Protein AF-A0AAC9XK68-F1 (afdb_monomer_lite)

Foldseek 3Di:
DPPVVVVVVVVVVVVVPPDPPPPPPPDQDAPVLLLVCQCPADFPQWHRDPQWIARCDDPPGAIWGWDGALSSQWTWTHRVPQKIKIWGDDPNKIKIKIFHPLVVVLLVVLCVQLDSVCSNQLVVQCLVDPDNLQRDLCSNNPPGPGDPVSSVVNVVSSPVSHPDPGMDHMDMRHHDPVPD

pLDDT: mean 84.33, std 16.13, range [43.81, 98.19]

Organism: NCBI:txid1287055

Sequence (180 aa):
MKFNKYISIIFILLTIFSCRKTELTITEPGPDFFLGKMQNGNWPGVTVNGNKLTISSGDNKGEYTFEEPILGIGGVYNDGNGGYLVTVPAGDSLGTVSMDKDAKEAVNEIINIVGSENALGAMNGIIQSKDPNNIDVDAVVGNSNVTEEERKRIEDILSGLNGGSHFGNPEVIKPDSSKS

Secondary structure (DSSP, 8-state):
--SHHHHHHHHHHHHHSS---------PPPHHHHHHHHHH---TTEEEETTEEEE-SSTT-EEEEEEEEETTTEEEEE-SSS-EEEEEEETTEEEEEEE-HHHHHHHHHHHHHH-TTTHHHHHHHHHT-S-TTS--HHHHHTT----HHHHHHHHHHHHHHTTSTTB---EEE---GGG-

Structure (mmCIF, N/CA/C/O backbone):
data_AF-A0AAC9XK68-F1
#
_entry.id   AF-A0AAC9XK68-F1
#
loop_
_atom_site.group_PDB
_atom_site.id
_atom_site.type_symbol
_atom_site.label_atom_id
_atom_site.label_alt_id
_atom_site.label_comp_id
_atom_site.label_asym_id
_atom_site.label_entity_id
_atom_site.label_seq_id
_atom_site.pdbx_PDB_ins_code
_atom_site.Cartn_x
_atom_site.Cartn_y
_atom_site.Cartn_z
_atom_site.occupancy
_atom_site.B_iso_or_equiv
_atom_site.auth_seq_id
_atom_site.auth_comp_id
_atom_site.auth_asym_id
_atom_site.auth_atom_id
_atom_site.pdbx_PDB_model_num
ATOM 1 N N . MET A 1 1 ? 0.749 -46.718 57.316 1.00 48.69 1 MET A N 1
ATOM 2 C CA . MET A 1 1 ? -0.177 -46.097 56.338 1.00 48.69 1 MET A CA 1
ATOM 3 C C . MET A 1 1 ? 0.063 -44.579 56.207 1.00 48.69 1 MET A C 1
ATOM 5 O O . MET A 1 1 ? -0.853 -43.791 56.386 1.00 48.69 1 MET A O 1
ATOM 9 N N . LYS A 1 2 ? 1.304 -44.139 55.934 1.00 48.44 2 LYS A N 1
ATOM 10 C CA . LYS A 1 2 ? 1.646 -42.703 55.774 1.00 48.44 2 LYS A CA 1
ATOM 11 C C . LYS A 1 2 ? 2.426 -42.384 54.489 1.00 48.44 2 LYS A C 1
ATOM 13 O O . LYS A 1 2 ? 2.566 -41.220 54.159 1.00 48.44 2 LYS A O 1
ATOM 18 N N . PHE A 1 3 ? 2.877 -43.395 53.742 1.00 50.97 3 PHE A N 1
ATOM 19 C CA . PHE A 1 3 ? 3.701 -43.205 52.541 1.00 50.97 3 PHE A CA 1
ATOM 20 C C . PHE A 1 3 ? 2.872 -42.795 51.308 1.00 50.97 3 PHE A C 1
ATOM 22 O O . PHE A 1 3 ? 3.279 -41.937 50.535 1.00 50.97 3 PHE A O 1
ATOM 29 N N . ASN A 1 4 ? 1.638 -43.300 51.194 1.00 52.97 4 ASN A N 1
ATOM 30 C CA . ASN A 1 4 ? 0.760 -43.026 50.047 1.00 52.97 4 ASN A CA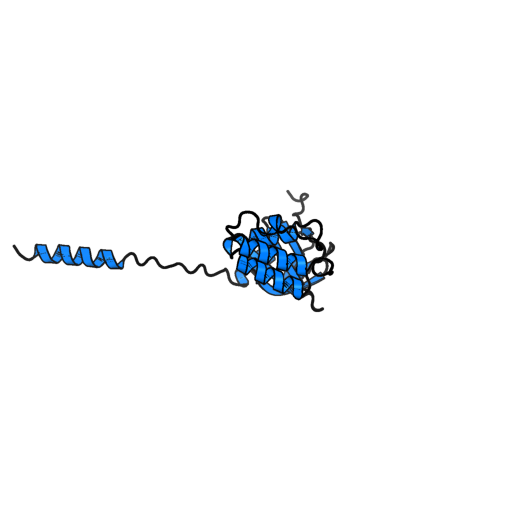 1
ATOM 31 C C . ASN A 1 4 ? 0.185 -41.599 50.031 1.00 52.97 4 ASN A C 1
ATOM 33 O O . ASN A 1 4 ? -0.316 -41.159 49.005 1.00 52.97 4 ASN A O 1
ATOM 37 N N . LYS A 1 5 ? 0.257 -40.863 51.151 1.00 50.91 5 LYS A N 1
ATOM 38 C CA . LYS A 1 5 ? -0.288 -39.499 51.250 1.00 50.91 5 LYS A CA 1
ATOM 39 C C . LYS A 1 5 ? 0.644 -38.442 50.638 1.00 50.91 5 LYS A C 1
ATOM 41 O O . LYS A 1 5 ? 0.168 -37.401 50.205 1.00 50.91 5 LYS A O 1
ATOM 46 N N . TYR A 1 6 ? 1.948 -38.726 50.561 1.00 55.16 6 TYR A N 1
ATOM 47 C CA . TYR A 1 6 ? 2.945 -37.808 49.994 1.00 55.16 6 TYR A CA 1
ATOM 48 C C . TYR A 1 6 ? 3.066 -37.921 48.464 1.00 55.16 6 TYR A C 1
ATOM 50 O O . TYR A 1 6 ? 3.361 -36.928 47.805 1.00 55.16 6 TYR A O 1
ATOM 58 N N . ILE A 1 7 ? 2.763 -39.090 47.885 1.00 56.59 7 ILE A N 1
ATOM 59 C CA . ILE A 1 7 ? 2.825 -39.322 46.429 1.00 56.59 7 ILE A CA 1
ATOM 60 C C . ILE A 1 7 ? 1.737 -38.528 45.686 1.00 56.59 7 ILE A C 1
ATOM 62 O O . ILE A 1 7 ? 2.014 -37.928 44.649 1.00 56.59 7 ILE A O 1
ATOM 66 N N . SER A 1 8 ? 0.522 -38.442 46.238 1.00 53.19 8 SER A N 1
ATOM 67 C CA . SER A 1 8 ? -0.562 -37.663 45.620 1.00 53.19 8 SER A CA 1
ATOM 68 C C . SER A 1 8 ? -0.325 -36.147 45.665 1.00 53.19 8 SER A C 1
ATOM 70 O O . SER A 1 8 ? -0.732 -35.446 44.746 1.00 53.19 8 SER A O 1
ATOM 72 N N . ILE A 1 9 ? 0.371 -35.634 46.689 1.00 55.53 9 ILE A N 1
ATOM 73 C CA . ILE A 1 9 ? 0.693 -34.199 46.808 1.00 55.53 9 ILE A CA 1
ATOM 74 C C . ILE A 1 9 ? 1.748 -33.780 45.770 1.00 55.53 9 ILE A C 1
ATOM 76 O O . ILE A 1 9 ? 1.640 -32.704 45.187 1.00 55.53 9 ILE A O 1
ATOM 80 N N . ILE A 1 10 ? 2.726 -34.646 45.484 1.00 55.47 10 ILE A N 1
ATOM 81 C CA . ILE A 1 10 ? 3.761 -34.401 44.465 1.00 55.47 10 ILE A CA 1
ATOM 82 C C . ILE A 1 10 ? 3.179 -34.362 43.044 1.00 55.47 10 ILE A C 1
ATOM 84 O O . ILE A 1 10 ? 3.553 -33.492 42.259 1.00 55.47 10 ILE A O 1
ATOM 88 N N . PHE A 1 11 ? 2.223 -35.240 42.722 1.00 52.50 11 PHE A N 1
ATOM 89 C CA . PHE A 1 11 ? 1.556 -35.228 41.414 1.00 52.50 11 PHE A CA 1
ATOM 90 C C . PHE A 1 11 ? 0.694 -33.975 41.197 1.00 52.50 11 PHE A C 1
ATOM 92 O O . PHE A 1 11 ? 0.684 -33.425 40.099 1.00 52.50 11 PHE A O 1
ATOM 99 N N . ILE A 1 12 ? 0.029 -33.487 42.249 1.00 54.62 12 ILE A N 1
ATOM 100 C CA . ILE A 1 12 ? -0.794 -32.268 42.196 1.00 54.62 12 ILE A CA 1
ATOM 101 C C . ILE A 1 12 ? 0.069 -31.010 42.010 1.00 54.62 12 ILE A C 1
ATOM 103 O O . ILE A 1 12 ? -0.323 -30.110 41.273 1.00 54.62 12 ILE A O 1
ATOM 107 N N . LEU A 1 13 ? 1.264 -30.946 42.609 1.00 52.47 13 LEU A N 1
ATOM 108 C CA . LEU A 1 13 ? 2.189 -29.816 42.431 1.00 52.47 13 LEU A CA 1
ATOM 109 C C . LEU A 1 13 ? 2.786 -29.739 41.014 1.00 52.47 13 LEU A C 1
ATOM 111 O O . LEU A 1 13 ? 3.004 -28.638 40.509 1.00 52.47 13 LEU A O 1
ATOM 115 N N . LEU A 1 14 ? 3.001 -30.876 40.342 1.00 52.72 14 LEU A N 1
ATOM 116 C CA . LEU A 1 14 ? 3.541 -30.914 38.973 1.00 52.72 14 LEU A CA 1
ATOM 117 C C . LEU A 1 14 ? 2.535 -30.427 37.917 1.00 52.72 14 LEU A C 1
ATOM 119 O O . LEU A 1 14 ? 2.932 -29.802 36.934 1.00 52.72 14 LEU A O 1
ATOM 123 N N . THR A 1 15 ? 1.231 -30.631 38.130 1.00 51.94 15 THR A N 1
ATOM 124 C CA . THR A 1 15 ? 0.192 -30.194 37.179 1.00 51.94 15 THR A CA 1
ATOM 125 C C . THR A 1 15 ? -0.032 -28.679 37.140 1.00 51.94 15 THR A C 1
ATOM 127 O O . THR A 1 15 ? -0.569 -28.175 36.158 1.00 51.94 15 THR A O 1
ATOM 130 N N . ILE A 1 16 ? 0.419 -27.930 38.154 1.00 50.88 16 ILE A N 1
ATOM 131 C CA . ILE A 1 16 ? 0.245 -26.465 38.225 1.00 50.88 16 ILE A CA 1
ATOM 132 C C . ILE A 1 16 ? 1.328 -25.735 37.405 1.00 50.88 16 ILE A C 1
ATOM 134 O O . ILE A 1 16 ? 1.121 -24.611 36.956 1.00 50.88 16 ILE A O 1
ATOM 138 N N . PHE A 1 17 ? 2.472 -26.380 37.140 1.00 50.31 17 PHE A N 1
ATOM 139 C CA . PHE A 1 17 ? 3.565 -25.789 36.354 1.00 50.31 17 PHE A CA 1
ATOM 140 C C . PHE A 1 17 ? 3.473 -26.040 34.842 1.00 50.31 17 PHE A C 1
ATOM 142 O O . PHE A 1 17 ? 4.201 -25.399 34.088 1.00 50.31 17 PHE A O 1
ATOM 149 N N . SER A 1 18 ? 2.580 -26.922 34.378 1.00 46.19 18 SER A N 1
ATOM 150 C CA . SER A 1 18 ? 2.536 -27.330 32.963 1.00 46.19 18 SER A CA 1
ATOM 151 C C . SER A 1 18 ? 1.596 -26.502 32.078 1.00 46.19 18 SER A C 1
ATOM 153 O O . SER A 1 18 ? 1.449 -26.809 30.898 1.00 46.19 18 SER A O 1
ATOM 155 N N . CYS A 1 19 ? 0.962 -25.453 32.603 1.00 49.22 19 CYS A N 1
ATOM 156 C CA . CYS A 1 19 ? 0.138 -24.560 31.790 1.00 49.22 19 CYS A CA 1
ATOM 157 C C . CYS A 1 19 ? 0.467 -23.100 32.090 1.00 49.22 19 CYS A C 1
ATOM 159 O O . CYS A 1 19 ? -0.394 -22.286 32.416 1.00 49.22 19 CYS A O 1
ATOM 161 N N . ARG A 1 20 ? 1.748 -22.743 31.957 1.00 48.00 20 ARG A N 1
ATOM 162 C CA . ARG A 1 20 ? 2.039 -21.378 31.531 1.00 48.00 20 ARG A CA 1
ATOM 163 C C . ARG A 1 20 ? 1.504 -21.296 30.108 1.00 48.00 20 ARG A C 1
ATOM 165 O O . ARG A 1 20 ? 2.090 -21.891 29.210 1.00 48.00 20 ARG A O 1
ATOM 172 N N . LYS A 1 21 ? 0.358 -20.633 29.924 1.00 43.81 21 LYS A N 1
ATOM 173 C CA . LYS A 1 21 ? 0.028 -20.021 28.637 1.00 43.81 21 LYS A CA 1
ATOM 174 C C . LYS A 1 21 ? 1.258 -19.198 28.290 1.00 43.81 21 LYS A C 1
ATOM 176 O O . LYS A 1 21 ? 1.488 -18.153 28.890 1.00 43.81 21 LYS A O 1
ATOM 181 N N . THR A 1 22 ? 2.107 -19.722 27.420 1.00 45.03 22 THR A N 1
ATOM 182 C CA . THR A 1 22 ? 3.027 -18.871 26.694 1.00 45.03 22 THR A CA 1
ATOM 183 C C . THR A 1 22 ? 2.091 -17.943 25.946 1.00 45.03 22 THR A C 1
ATOM 185 O O . THR A 1 22 ? 1.349 -18.392 25.071 1.00 45.03 22 THR A O 1
ATOM 188 N N . GLU A 1 23 ? 2.005 -16.690 26.383 1.00 48.06 23 GLU A N 1
ATOM 189 C CA . GLU A 1 23 ? 1.558 -15.628 25.500 1.00 48.06 23 GLU A CA 1
ATOM 190 C C . GLU A 1 23 ? 2.515 -15.723 24.317 1.00 48.06 23 GLU A C 1
ATOM 192 O O . GLU A 1 23 ? 3.685 -15.360 24.413 1.00 48.06 23 GLU A O 1
ATOM 197 N N . LEU A 1 24 ? 2.070 -16.408 23.262 1.00 47.44 24 LEU A N 1
ATOM 198 C CA . LEU A 1 24 ? 2.748 -16.382 21.985 1.00 47.44 24 LEU A CA 1
ATOM 199 C C . LEU A 1 24 ? 2.643 -14.926 21.570 1.00 47.44 24 LEU A C 1
ATOM 201 O O . LEU A 1 24 ? 1.598 -14.489 21.094 1.00 47.44 24 LEU A O 1
ATOM 205 N N . THR A 1 25 ? 3.696 -14.160 21.834 1.00 49.12 25 THR A N 1
ATOM 206 C CA . THR A 1 25 ? 3.904 -12.897 21.152 1.00 49.12 25 THR A CA 1
ATOM 207 C C . THR A 1 25 ? 3.809 -13.227 19.674 1.00 49.12 25 THR A C 1
ATOM 209 O O . THR A 1 25 ? 4.590 -14.030 19.162 1.00 49.12 25 THR A O 1
ATOM 212 N N . ILE A 1 26 ? 2.789 -12.683 19.012 1.00 52.06 26 ILE A N 1
ATOM 213 C CA . ILE A 1 26 ? 2.686 -12.729 17.560 1.00 52.06 26 ILE A CA 1
ATOM 214 C C . ILE A 1 26 ? 3.881 -11.920 17.069 1.00 52.06 26 ILE A C 1
ATOM 216 O O . ILE A 1 26 ? 3.852 -10.696 17.031 1.00 52.06 26 ILE A O 1
ATOM 220 N N . THR A 1 27 ? 4.991 -12.603 16.813 1.00 56.69 27 THR A N 1
ATOM 221 C CA . THR A 1 27 ? 6.133 -11.999 16.148 1.00 56.69 27 THR A CA 1
ATOM 222 C C . THR A 1 27 ? 5.765 -11.935 14.683 1.00 56.69 27 THR A C 1
ATOM 224 O O . THR A 1 27 ? 5.584 -12.975 14.042 1.00 56.69 27 THR A O 1
ATOM 227 N N . GLU A 1 28 ? 5.600 -10.723 14.175 1.00 63.66 28 GLU A N 1
ATOM 228 C CA . GLU A 1 28 ? 5.376 -10.498 12.756 1.00 63.66 28 GLU A CA 1
ATOM 229 C C . GLU A 1 28 ? 6.498 -11.160 11.946 1.00 63.66 28 GLU A C 1
ATOM 231 O O . GLU A 1 28 ? 7.657 -11.170 12.382 1.00 63.66 28 GLU A O 1
ATOM 236 N N . PRO A 1 29 ? 6.186 -11.759 10.785 1.00 65.88 29 PRO A N 1
ATOM 237 C CA . PRO A 1 29 ? 7.218 -12.326 9.939 1.00 65.88 29 PRO A CA 1
ATOM 238 C C . PRO A 1 29 ? 8.243 -11.250 9.574 1.00 65.88 29 PRO A C 1
ATOM 240 O O . PRO A 1 29 ? 7.877 -10.164 9.126 1.00 65.88 29 PRO A O 1
ATOM 243 N N . GLY A 1 30 ? 9.528 -11.558 9.746 1.00 72.06 30 GLY A N 1
ATOM 244 C CA . GLY A 1 30 ? 10.597 -10.632 9.382 1.00 72.06 30 GLY A CA 1
ATOM 245 C C . GLY A 1 30 ? 10.626 -10.312 7.877 1.00 72.06 30 GLY A C 1
ATOM 246 O O . GLY A 1 30 ? 9.984 -11.009 7.080 1.00 72.06 30 GLY A O 1
ATOM 247 N N . PRO A 1 31 ? 11.418 -9.303 7.462 1.00 80.12 31 PRO A N 1
ATOM 248 C CA . PRO A 1 31 ? 11.537 -8.876 6.065 1.00 80.12 31 PRO A CA 1
ATOM 249 C C . PRO A 1 31 ? 11.783 -10.024 5.077 1.00 80.12 31 PRO A C 1
ATOM 251 O O . PRO A 1 31 ? 11.200 -10.041 3.996 1.00 80.12 31 PRO A O 1
ATOM 254 N N . ASP A 1 32 ? 12.580 -11.021 5.472 1.00 84.06 32 ASP A N 1
ATOM 255 C CA . ASP A 1 32 ? 12.932 -12.176 4.639 1.00 84.06 32 ASP A CA 1
ATOM 256 C C . ASP A 1 32 ? 11.713 -13.000 4.207 1.00 84.06 32 ASP A C 1
ATOM 258 O O . ASP A 1 32 ? 11.665 -13.505 3.086 1.00 84.06 32 ASP A O 1
ATOM 262 N N . PHE A 1 33 ? 10.697 -13.117 5.068 1.00 83.06 33 PHE A N 1
ATOM 263 C CA . PHE A 1 33 ? 9.475 -13.845 4.729 1.00 83.06 33 PHE A CA 1
ATOM 264 C C . PHE A 1 33 ? 8.677 -13.116 3.647 1.00 83.06 33 PHE A C 1
ATOM 266 O O . PHE A 1 33 ? 8.217 -13.735 2.685 1.00 83.06 33 PHE A O 1
ATOM 273 N N . PHE A 1 34 ? 8.531 -11.797 3.784 1.00 87.94 34 PHE A N 1
ATOM 274 C CA . PHE A 1 34 ? 7.837 -10.979 2.796 1.00 87.94 34 PHE A CA 1
ATOM 275 C C . PHE A 1 34 ? 8.607 -10.925 1.469 1.00 87.94 34 PHE A C 1
ATOM 277 O O . PHE A 1 34 ? 8.033 -11.196 0.414 1.00 87.94 34 PHE A O 1
ATOM 284 N N . LEU A 1 35 ? 9.914 -10.660 1.512 1.00 87.69 35 LEU A N 1
ATOM 285 C CA . LEU A 1 35 ? 10.761 -10.647 0.319 1.00 87.69 35 LEU A CA 1
ATOM 286 C C . LEU A 1 35 ? 10.765 -12.007 -0.385 1.00 87.69 35 LEU A C 1
ATOM 288 O O . LEU A 1 35 ? 10.717 -12.055 -1.612 1.00 87.69 35 LEU A O 1
ATOM 292 N N . GLY A 1 36 ? 10.724 -13.106 0.371 1.00 87.31 36 GLY A N 1
ATOM 293 C CA . GLY A 1 36 ? 10.538 -14.447 -0.174 1.00 87.31 36 GLY A CA 1
ATOM 294 C C . GLY A 1 36 ? 9.210 -14.608 -0.920 1.00 87.31 36 GLY A C 1
ATOM 295 O O . GLY A 1 36 ? 9.195 -15.174 -2.012 1.00 87.31 36 GLY A O 1
ATOM 296 N N . LYS A 1 37 ? 8.091 -14.086 -0.398 1.00 86.69 37 LYS A N 1
ATOM 297 C CA . LYS A 1 37 ? 6.811 -14.076 -1.138 1.00 86.69 37 LYS A CA 1
ATOM 298 C C . LYS A 1 37 ? 6.911 -13.267 -2.427 1.00 86.69 37 LYS A C 1
ATOM 300 O O . LYS A 1 37 ? 6.445 -13.729 -3.461 1.00 86.69 37 LYS A O 1
ATOM 305 N N . MET A 1 38 ? 7.538 -12.096 -2.368 1.00 92.50 38 MET A N 1
ATOM 306 C CA . MET A 1 38 ? 7.714 -11.222 -3.528 1.00 92.50 38 MET A CA 1
ATOM 307 C C . MET A 1 38 ? 8.576 -11.874 -4.618 1.00 92.50 38 MET A C 1
ATOM 309 O O . MET A 1 38 ? 8.225 -11.812 -5.789 1.00 92.50 38 MET A O 1
ATOM 313 N N . GLN A 1 39 ? 9.664 -12.553 -4.243 1.00 90.88 39 GLN A N 1
ATOM 314 C CA . GLN A 1 39 ? 10.541 -13.274 -5.177 1.00 90.88 39 GLN A CA 1
ATOM 315 C C . GLN A 1 39 ? 9.880 -14.499 -5.816 1.00 90.88 39 GLN A C 1
ATOM 317 O O . GLN A 1 39 ? 10.197 -14.840 -6.952 1.00 90.88 39 GLN A O 1
ATOM 322 N N . ASN A 1 40 ? 8.976 -15.163 -5.094 1.00 88.62 40 ASN A N 1
ATOM 323 C CA . ASN A 1 40 ? 8.250 -16.330 -5.598 1.00 88.62 40 ASN A CA 1
ATOM 324 C C . ASN A 1 40 ? 6.950 -15.964 -6.335 1.00 88.62 40 ASN A C 1
ATOM 326 O O . ASN A 1 40 ? 6.314 -16.842 -6.919 1.00 88.62 40 ASN A O 1
ATOM 330 N N . GLY A 1 41 ? 6.535 -14.696 -6.295 1.00 86.62 41 GLY A N 1
ATOM 331 C CA . GLY A 1 41 ? 5.359 -14.212 -7.003 1.00 86.62 41 GLY A CA 1
ATOM 332 C C . GLY A 1 41 ? 5.570 -14.205 -8.515 1.00 86.62 41 GLY A C 1
ATOM 333 O O . GLY A 1 41 ? 6.636 -13.849 -9.012 1.00 86.62 41 GLY A O 1
ATOM 334 N N . ASN A 1 42 ? 4.533 -14.587 -9.259 1.00 89.62 42 ASN A N 1
ATOM 335 C CA . ASN A 1 42 ? 4.544 -14.592 -10.720 1.00 89.62 42 ASN A CA 1
ATOM 336 C C . ASN A 1 42 ? 3.538 -13.567 -11.254 1.00 89.62 42 ASN A C 1
ATOM 338 O O . ASN A 1 42 ? 2.451 -13.921 -11.714 1.00 89.62 42 ASN A O 1
ATOM 342 N N . TRP A 1 43 ? 3.905 -12.290 -11.164 1.00 92.56 43 TRP A N 1
ATOM 343 C CA . TRP A 1 43 ? 3.075 -11.183 -11.636 1.00 92.56 43 TRP A CA 1
ATOM 344 C C . TRP A 1 43 ? 3.618 -10.633 -12.959 1.00 92.56 43 TRP A C 1
ATOM 346 O O . TRP A 1 43 ? 4.808 -10.311 -13.046 1.00 92.56 43 TRP A O 1
ATOM 356 N N . PRO A 1 44 ? 2.784 -10.516 -14.008 1.00 92.50 44 PRO A N 1
ATOM 357 C CA . PRO A 1 44 ? 3.214 -10.012 -15.306 1.00 92.50 44 PRO A CA 1
ATOM 358 C C . PRO A 1 44 ? 3.902 -8.653 -15.203 1.00 92.50 44 PRO A C 1
ATOM 360 O O . PRO A 1 44 ? 3.383 -7.717 -14.604 1.00 92.50 44 PRO A O 1
ATOM 363 N N . GLY A 1 45 ? 5.087 -8.556 -15.803 1.00 93.38 45 GLY A N 1
ATOM 364 C CA . GLY A 1 45 ? 5.855 -7.317 -15.838 1.00 93.38 45 GLY A CA 1
ATOM 365 C C . GLY A 1 45 ? 6.516 -6.923 -14.515 1.00 93.38 45 GLY A C 1
ATOM 366 O O . GLY A 1 45 ? 7.115 -5.848 -14.477 1.00 93.38 45 GLY A O 1
ATOM 367 N N . VAL A 1 46 ? 6.462 -7.772 -13.482 1.00 95.56 46 VAL A N 1
ATOM 368 C CA . VAL A 1 46 ? 7.110 -7.559 -12.183 1.00 95.56 46 VAL A CA 1
ATOM 369 C C . VAL A 1 46 ? 8.323 -8.475 -12.046 1.00 95.56 46 VAL A C 1
ATOM 371 O O . VAL A 1 46 ? 8.238 -9.678 -12.274 1.00 95.56 46 VAL A O 1
ATOM 374 N N . THR A 1 47 ? 9.466 -7.913 -11.665 1.00 95.50 47 THR A N 1
ATOM 375 C CA . THR A 1 47 ? 10.681 -8.667 -11.325 1.00 95.50 47 THR A CA 1
ATOM 376 C C . THR A 1 47 ? 11.149 -8.285 -9.933 1.00 95.50 47 THR A C 1
ATOM 378 O O . THR A 1 47 ? 11.238 -7.101 -9.619 1.00 95.50 47 THR A O 1
ATOM 381 N N . VAL A 1 48 ? 11.490 -9.277 -9.111 1.00 94.31 48 VAL A N 1
ATOM 382 C CA . VAL A 1 48 ? 12.050 -9.059 -7.773 1.00 94.31 48 VAL A CA 1
ATOM 383 C C . VAL A 1 48 ? 13.410 -9.739 -7.684 1.00 94.31 48 VAL A C 1
ATOM 385 O O . VAL A 1 48 ? 13.528 -10.939 -7.921 1.00 94.31 48 VAL A O 1
ATOM 388 N N . ASN A 1 49 ? 14.447 -8.974 -7.343 1.00 93.19 49 ASN A N 1
ATOM 389 C CA . ASN A 1 49 ? 15.809 -9.471 -7.168 1.00 93.19 49 ASN A CA 1
ATOM 390 C C . ASN A 1 49 ? 16.417 -8.895 -5.884 1.00 93.19 49 ASN A C 1
ATOM 392 O O . ASN A 1 49 ? 16.759 -7.713 -5.817 1.00 93.19 49 ASN A O 1
ATOM 396 N N . GLY A 1 50 ? 16.531 -9.728 -4.847 1.00 90.38 50 GLY A N 1
ATOM 397 C CA . GLY A 1 50 ? 16.958 -9.273 -3.526 1.00 90.38 50 GLY A CA 1
ATOM 398 C C . GLY A 1 50 ? 16.002 -8.211 -2.980 1.00 90.38 50 GLY A C 1
ATOM 399 O O . GLY A 1 50 ? 14.815 -8.480 -2.812 1.00 90.38 50 GLY A O 1
ATOM 400 N N . ASN A 1 51 ? 16.528 -7.010 -2.735 1.00 94.06 51 ASN A N 1
ATOM 401 C CA . ASN A 1 51 ? 15.770 -5.843 -2.284 1.00 94.06 51 ASN A CA 1
ATOM 402 C C . ASN A 1 51 ? 15.276 -4.946 -3.434 1.00 94.06 51 ASN A C 1
ATOM 404 O O . ASN A 1 51 ? 14.732 -3.880 -3.167 1.00 94.06 51 ASN A O 1
ATOM 408 N N . LYS A 1 52 ? 15.483 -5.319 -4.700 1.00 96.88 52 LYS A N 1
ATOM 409 C CA . LYS A 1 52 ? 15.035 -4.537 -5.857 1.00 96.88 52 LYS A CA 1
ATOM 410 C C . LYS A 1 52 ? 13.743 -5.104 -6.428 1.00 96.88 52 LYS A C 1
ATOM 412 O O . LYS A 1 52 ? 13.636 -6.310 -6.645 1.00 96.88 52 LYS A O 1
ATOM 417 N N . LEU A 1 53 ? 12.796 -4.215 -6.694 1.00 97.38 53 LEU A N 1
ATOM 418 C CA . LEU A 1 53 ? 11.542 -4.476 -7.388 1.00 97.38 53 LEU A CA 1
ATOM 419 C C . LEU A 1 53 ? 11.535 -3.661 -8.681 1.00 97.38 53 LEU A C 1
ATOM 421 O O . LEU A 1 53 ? 11.782 -2.460 -8.652 1.00 97.38 53 LEU A O 1
ATOM 425 N N . THR A 1 54 ? 11.214 -4.291 -9.802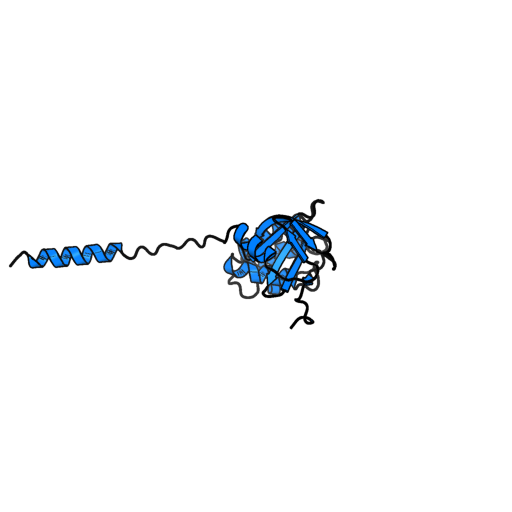 1.00 97.88 54 THR A N 1
ATOM 426 C CA . THR A 1 54 ? 11.050 -3.622 -11.095 1.00 97.88 54 THR A CA 1
ATOM 427 C C . THR A 1 54 ? 9.656 -3.910 -11.629 1.00 97.88 54 THR A C 1
ATOM 429 O O . THR A 1 54 ? 9.292 -5.075 -11.781 1.00 97.88 54 THR A O 1
ATOM 432 N N . ILE A 1 55 ? 8.900 -2.860 -11.945 1.00 97.38 55 ILE A N 1
ATOM 433 C CA . ILE A 1 55 ? 7.599 -2.929 -12.619 1.00 97.38 55 ILE A CA 1
ATOM 434 C C . ILE A 1 55 ? 7.774 -2.323 -14.013 1.00 97.38 55 ILE A C 1
ATOM 436 O O . ILE A 1 55 ? 8.200 -1.180 -14.152 1.00 97.38 55 ILE A O 1
ATOM 440 N N . SER A 1 56 ? 7.488 -3.094 -15.062 1.00 96.44 56 SER A N 1
ATOM 441 C CA . SER A 1 56 ? 7.807 -2.732 -16.457 1.00 96.44 56 SER A CA 1
ATOM 442 C C . SER A 1 56 ? 6.656 -2.079 -17.236 1.00 96.44 56 SER A C 1
ATOM 444 O O . SER A 1 56 ? 6.889 -1.513 -18.309 1.00 96.44 56 SER A O 1
ATOM 446 N N . SER A 1 57 ? 5.439 -2.103 -16.692 1.00 93.31 57 SER A N 1
ATOM 447 C CA . SER A 1 57 ? 4.212 -1.578 -17.307 1.00 93.31 57 SER A CA 1
ATOM 448 C C . SER A 1 57 ? 3.223 -1.085 -16.251 1.00 93.31 57 SER A C 1
ATOM 450 O O . SER A 1 57 ? 3.286 -1.554 -15.122 1.00 93.31 57 SER A O 1
ATOM 452 N N . GLY A 1 58 ? 2.280 -0.227 -16.650 1.00 91.88 58 GLY A N 1
ATOM 453 C CA . GLY A 1 58 ? 1.299 0.386 -15.748 1.00 91.88 58 GLY A CA 1
ATOM 454 C C . GLY A 1 58 ? 1.714 1.783 -15.288 1.00 91.88 58 GLY A C 1
ATOM 455 O O . GLY A 1 58 ? 2.791 2.273 -15.645 1.00 91.88 58 GLY A O 1
ATOM 456 N N . ASP A 1 59 ? 0.842 2.410 -14.513 1.00 91.06 59 ASP A N 1
ATOM 457 C CA . ASP A 1 59 ? 1.023 3.709 -13.872 1.00 91.06 59 ASP A CA 1
ATOM 458 C C . ASP A 1 59 ? 2.136 3.654 -12.819 1.00 91.06 59 ASP A C 1
ATOM 460 O O . ASP A 1 59 ? 2.904 4.605 -12.683 1.00 91.06 59 ASP A O 1
ATOM 464 N N . ASN A 1 60 ? 2.305 2.510 -12.145 1.00 94.62 60 ASN A N 1
ATOM 465 C CA . ASN A 1 60 ? 3.362 2.292 -11.153 1.00 94.62 60 ASN A CA 1
ATOM 466 C C . ASN A 1 60 ? 4.628 1.654 -11.763 1.00 94.62 60 ASN A C 1
ATOM 468 O O . ASN A 1 60 ? 5.350 0.903 -11.105 1.00 94.62 60 ASN A O 1
ATOM 472 N N . LYS A 1 61 ? 4.905 1.922 -13.047 1.00 96.56 61 LYS A N 1
ATOM 473 C CA . LYS A 1 61 ? 6.138 1.489 -13.719 1.00 96.56 61 LYS A CA 1
ATOM 474 C C . LYS A 1 61 ? 7.358 2.177 -13.098 1.00 96.56 61 LYS A C 1
ATOM 476 O O . LYS A 1 61 ? 7.454 3.401 -13.102 1.00 96.56 61 LYS A O 1
ATOM 481 N N . GLY A 1 62 ? 8.359 1.392 -12.708 1.00 97.00 62 GLY A N 1
ATOM 482 C CA . GLY A 1 62 ? 9.592 1.925 -12.137 1.00 97.00 62 GLY A CA 1
ATOM 483 C C . GLY A 1 62 ? 10.519 0.866 -11.556 1.00 97.00 62 GLY A C 1
ATOM 484 O O . GLY A 1 62 ? 10.253 -0.337 -11.620 1.00 97.00 62 GLY A O 1
ATOM 485 N N . GLU A 1 63 ? 11.620 1.341 -10.985 1.00 97.88 63 GLU A N 1
ATOM 486 C CA . GLU A 1 63 ? 12.530 0.550 -10.165 1.00 97.88 63 GLU A CA 1
ATOM 487 C C . GLU A 1 63 ? 12.468 1.059 -8.732 1.00 97.88 63 GLU A C 1
ATOM 489 O O . GLU A 1 63 ? 12.603 2.254 -8.483 1.00 97.88 63 GLU A O 1
ATOM 494 N N . TYR A 1 64 ? 12.294 0.140 -7.793 1.00 98.19 64 TYR A N 1
ATOM 495 C CA . TYR A 1 64 ? 12.080 0.458 -6.396 1.00 98.19 64 TYR A CA 1
ATOM 496 C C . TYR A 1 64 ? 12.996 -0.379 -5.506 1.00 98.19 64 TYR A C 1
ATOM 498 O O . TYR A 1 64 ? 13.368 -1.511 -5.834 1.00 98.19 64 TYR A O 1
ATOM 506 N N . THR A 1 65 ? 13.378 0.179 -4.363 1.00 97.88 65 THR A N 1
ATOM 507 C CA . THR A 1 65 ? 14.250 -0.481 -3.384 1.00 97.88 65 THR A CA 1
ATOM 508 C C . THR A 1 65 ? 13.481 -0.728 -2.107 1.00 97.88 65 THR A C 1
ATOM 510 O O . THR A 1 65 ? 12.971 0.215 -1.521 1.00 97.88 65 THR A O 1
ATOM 513 N N . PHE A 1 66 ? 13.410 -1.979 -1.669 1.00 96.62 66 PHE A N 1
ATOM 514 C CA . PHE A 1 66 ? 12.749 -2.351 -0.430 1.00 96.62 66 PHE A CA 1
ATOM 515 C C . PHE A 1 66 ? 13.319 -1.552 0.740 1.00 96.62 66 PHE A C 1
ATOM 517 O O . PHE A 1 66 ? 14.539 -1.490 0.921 1.00 96.62 66 PHE A O 1
ATOM 524 N N . GLU A 1 67 ? 12.417 -0.961 1.510 1.00 94.75 67 GLU A N 1
ATOM 525 C CA . GLU A 1 67 ? 12.738 -0.123 2.656 1.00 94.75 67 GLU A CA 1
ATOM 526 C C . GLU A 1 67 ? 12.302 -0.808 3.948 1.00 94.75 67 GLU A C 1
ATOM 528 O O . GLU A 1 67 ? 13.127 -1.045 4.829 1.00 94.75 67 GLU A O 1
ATOM 533 N N . GLU A 1 68 ? 11.030 -1.200 4.033 1.00 91.75 68 GLU A N 1
ATOM 534 C CA . GLU A 1 68 ? 10.478 -1.831 5.228 1.00 91.75 68 GLU A CA 1
ATOM 535 C C . GLU A 1 68 ? 9.291 -2.755 4.915 1.00 91.75 68 GLU A C 1
ATOM 537 O O . GLU A 1 68 ? 8.555 -2.533 3.945 1.00 91.75 68 GLU A O 1
ATOM 542 N N . PRO A 1 69 ? 9.094 -3.822 5.711 1.00 91.19 69 PRO A N 1
ATOM 543 C CA . PRO A 1 69 ? 7.913 -4.661 5.594 1.00 91.19 69 PRO A CA 1
ATOM 544 C C . PRO A 1 69 ? 6.703 -3.971 6.232 1.00 91.19 69 PRO A C 1
ATOM 546 O O . PRO A 1 69 ? 6.824 -3.269 7.231 1.00 91.19 69 PRO A O 1
ATOM 549 N N . ILE A 1 70 ? 5.517 -4.272 5.716 1.00 89.62 70 ILE A N 1
ATOM 550 C CA . ILE A 1 70 ? 4.243 -3.949 6.358 1.00 89.62 70 ILE A CA 1
ATOM 551 C C . ILE A 1 70 ? 3.737 -5.243 6.982 1.00 89.62 70 ILE A C 1
ATOM 553 O O . ILE A 1 70 ? 3.150 -6.063 6.280 1.00 89.62 70 ILE A O 1
ATOM 557 N N . LEU A 1 71 ? 4.052 -5.475 8.259 1.00 86.38 71 LEU A N 1
ATOM 558 C CA . LEU A 1 71 ? 3.565 -6.586 9.101 1.00 86.38 71 LEU A CA 1
ATOM 559 C C . LEU A 1 71 ? 3.564 -7.985 8.429 1.00 86.38 71 LEU A C 1
ATOM 561 O O . LEU A 1 71 ? 2.708 -8.830 8.688 1.00 86.38 71 LEU A O 1
ATOM 565 N N . GLY A 1 72 ? 4.482 -8.233 7.486 1.00 84.00 72 GLY A N 1
ATOM 566 C CA . GLY A 1 72 ? 4.541 -9.458 6.672 1.00 84.00 72 GLY A CA 1
ATOM 567 C C . GLY A 1 72 ? 3.424 -9.642 5.621 1.00 84.00 72 GLY A C 1
ATOM 568 O O . GLY A 1 72 ? 3.404 -10.673 4.929 1.00 84.00 72 GLY A O 1
ATOM 569 N N . ILE A 1 73 ? 2.509 -8.677 5.487 1.00 86.38 73 ILE A N 1
ATOM 570 C CA . ILE A 1 73 ? 1.420 -8.645 4.492 1.00 86.38 73 ILE A CA 1
ATOM 571 C C . ILE A 1 73 ? 1.804 -7.888 3.218 1.00 86.38 73 ILE A C 1
ATOM 573 O O . ILE A 1 73 ? 1.235 -8.141 2.161 1.00 86.38 73 ILE A O 1
ATOM 577 N N . GLY A 1 74 ? 2.771 -6.983 3.319 1.00 90.81 74 GLY A N 1
ATOM 578 C CA . GLY A 1 74 ? 3.169 -6.085 2.248 1.00 90.81 74 GLY A CA 1
ATOM 579 C C . GLY A 1 74 ? 4.567 -5.530 2.473 1.00 90.81 74 GLY A C 1
ATOM 580 O O . GLY A 1 74 ? 5.263 -5.907 3.421 1.00 90.81 74 GLY A O 1
ATOM 581 N N . GLY A 1 75 ? 4.966 -4.607 1.610 1.00 93.12 75 GLY A N 1
ATOM 582 C CA . GLY A 1 75 ? 6.242 -3.919 1.731 1.00 93.12 75 GLY A CA 1
ATOM 583 C C . GLY A 1 75 ? 6.210 -2.544 1.104 1.00 93.12 75 GLY A C 1
ATOM 584 O O . GLY A 1 75 ? 5.546 -2.331 0.085 1.00 93.12 75 GLY A O 1
ATOM 585 N N . VAL A 1 76 ? 6.960 -1.643 1.725 1.00 95.56 76 VAL A N 1
ATOM 586 C CA . VAL A 1 76 ? 7.239 -0.301 1.229 1.00 95.56 76 VAL A CA 1
ATOM 587 C C . VAL A 1 76 ? 8.566 -0.327 0.486 1.00 95.56 76 VAL A C 1
ATOM 589 O O . VAL A 1 76 ? 9.571 -0.845 0.983 1.00 95.56 76 VAL A O 1
ATOM 592 N N . TYR A 1 77 ? 8.570 0.250 -0.708 1.00 97.38 77 TYR A N 1
ATOM 593 C CA . TYR A 1 77 ? 9.751 0.388 -1.541 1.00 97.38 77 TYR A CA 1
ATOM 594 C C . TYR A 1 77 ? 9.982 1.858 -1.890 1.00 97.38 77 TYR A C 1
ATOM 596 O O . TYR A 1 77 ? 9.050 2.555 -2.262 1.00 97.38 77 TYR A O 1
ATOM 604 N N . ASN A 1 78 ? 11.223 2.322 -1.813 1.00 97.25 78 ASN A N 1
ATOM 605 C CA . ASN A 1 78 ? 11.642 3.668 -2.190 1.00 97.25 78 ASN A CA 1
ATOM 606 C C . ASN A 1 78 ? 11.854 3.776 -3.709 1.00 97.25 78 ASN A C 1
ATOM 608 O O . ASN A 1 78 ? 12.508 2.901 -4.287 1.00 97.25 78 ASN A O 1
ATOM 612 N N . ASP A 1 79 ? 11.364 4.841 -4.343 1.00 96.44 79 ASP A N 1
ATOM 613 C CA . ASP A 1 79 ? 11.513 5.084 -5.790 1.00 96.44 79 ASP A CA 1
ATOM 614 C C . ASP A 1 79 ? 12.839 5.773 -6.188 1.00 96.44 79 ASP A C 1
ATOM 616 O O . ASP A 1 79 ? 13.121 5.968 -7.370 1.00 96.44 79 ASP A O 1
ATOM 620 N N . GLY A 1 80 ? 13.666 6.149 -5.208 1.00 95.12 80 GLY A N 1
ATOM 621 C CA . GLY A 1 80 ? 14.933 6.862 -5.391 1.00 95.12 80 GLY A CA 1
ATOM 622 C C . GLY A 1 80 ? 14.809 8.383 -5.547 1.00 95.12 80 GLY A C 1
ATOM 623 O O . GLY A 1 80 ? 15.833 9.065 -5.570 1.00 95.12 80 GLY A O 1
ATOM 624 N N . ASN A 1 81 ? 13.590 8.921 -5.609 1.00 93.62 81 ASN A N 1
ATOM 625 C CA . ASN A 1 81 ? 13.271 10.338 -5.815 1.00 93.62 81 ASN A CA 1
ATOM 626 C C . ASN A 1 81 ? 12.494 10.961 -4.640 1.00 93.62 81 ASN A C 1
ATOM 628 O O . ASN A 1 81 ? 12.063 12.110 -4.725 1.00 93.62 81 ASN A O 1
ATOM 632 N N . GLY A 1 82 ? 12.347 10.229 -3.533 1.00 90.25 82 GLY A N 1
ATOM 633 C CA . GLY A 1 82 ? 11.633 10.673 -2.331 1.00 90.25 82 GLY A CA 1
ATOM 634 C C . GLY A 1 82 ? 10.174 10.220 -2.268 1.00 90.25 82 GLY A C 1
ATOM 635 O O . GLY A 1 82 ? 9.507 10.514 -1.275 1.00 90.25 82 GLY A O 1
ATOM 636 N N . GLY A 1 83 ? 9.705 9.500 -3.288 1.00 95.69 83 GLY A N 1
ATOM 637 C CA . GLY A 1 83 ? 8.442 8.782 -3.284 1.00 95.69 83 GLY A CA 1
ATOM 638 C C . GLY A 1 83 ? 8.620 7.321 -2.877 1.00 95.69 83 GLY A C 1
ATOM 639 O O . GLY A 1 83 ? 9.728 6.783 -2.752 1.00 95.69 83 GLY A O 1
ATOM 640 N N . TYR A 1 84 ? 7.490 6.664 -2.675 1.00 97.50 84 TYR A N 1
ATOM 641 C CA . TYR A 1 84 ? 7.426 5.277 -2.257 1.00 97.50 84 TYR A CA 1
ATOM 642 C C . TYR A 1 84 ? 6.382 4.520 -3.068 1.00 97.50 84 TYR A C 1
ATOM 644 O O . TYR A 1 84 ? 5.478 5.091 -3.673 1.00 97.50 84 TYR A O 1
ATOM 652 N N . LEU A 1 85 ? 6.495 3.202 -3.041 1.00 97.44 85 LEU A N 1
ATOM 653 C CA . LEU A 1 85 ? 5.526 2.264 -3.567 1.00 97.44 85 LEU A CA 1
ATOM 654 C C . LEU A 1 85 ? 5.173 1.278 -2.463 1.00 97.44 85 LEU A C 1
ATOM 656 O O . LEU A 1 85 ? 6.052 0.592 -1.935 1.00 97.44 85 LEU A O 1
ATOM 660 N N . VAL A 1 86 ? 3.889 1.170 -2.141 1.00 95.94 86 VAL A N 1
ATOM 661 C CA . VAL A 1 86 ? 3.393 0.049 -1.347 1.00 95.94 86 VAL A CA 1
ATOM 662 C C . VAL A 1 86 ? 3.040 -1.091 -2.275 1.00 95.94 86 VAL A C 1
ATOM 664 O O . VAL A 1 86 ? 2.423 -0.891 -3.320 1.00 95.94 86 VAL A O 1
ATOM 667 N N . THR A 1 87 ? 3.400 -2.298 -1.862 1.00 95.12 87 THR A N 1
ATOM 668 C CA . THR A 1 87 ? 2.995 -3.528 -2.531 1.00 95.12 87 THR A CA 1
ATOM 669 C C . THR A 1 87 ? 2.340 -4.481 -1.543 1.00 95.12 87 THR A C 1
ATOM 671 O O . THR A 1 87 ? 2.825 -4.660 -0.423 1.00 95.12 87 THR A O 1
ATOM 674 N N . VAL A 1 88 ? 1.236 -5.096 -1.959 1.00 94.06 88 VAL A N 1
ATOM 675 C CA . VAL A 1 88 ? 0.485 -6.077 -1.169 1.00 94.06 88 VAL A CA 1
ATOM 676 C C . VAL A 1 88 ? 0.160 -7.282 -2.052 1.00 94.06 88 VAL A C 1
ATOM 678 O O . VAL A 1 88 ? -0.707 -7.199 -2.926 1.00 94.06 88 VAL A O 1
ATOM 681 N N . PRO A 1 89 ? 0.855 -8.414 -1.860 1.00 90.88 89 PRO A N 1
ATOM 682 C CA . PRO A 1 89 ? 0.501 -9.679 -2.490 1.00 90.88 89 PRO A CA 1
ATOM 683 C C . PRO A 1 89 ? -0.871 -10.170 -2.015 1.00 90.88 89 PRO A C 1
ATOM 685 O O . PRO A 1 89 ? -1.086 -10.373 -0.818 1.00 90.88 89 PRO A O 1
ATOM 688 N N . ALA A 1 90 ? -1.783 -10.431 -2.949 1.00 85.94 90 ALA A N 1
ATOM 689 C CA . ALA A 1 90 ? -3.112 -10.969 -2.677 1.00 85.94 90 ALA A CA 1
ATOM 690 C C . ALA A 1 90 ? -3.375 -12.179 -3.588 1.00 85.94 90 ALA A C 1
ATOM 692 O O . ALA A 1 90 ? -3.875 -12.053 -4.710 1.00 85.94 90 ALA A O 1
ATOM 693 N N . GLY A 1 91 ? -2.988 -13.365 -3.109 1.00 83.62 91 GLY A N 1
ATOM 694 C CA . GLY A 1 91 ? -3.003 -14.591 -3.910 1.00 83.62 91 GLY A CA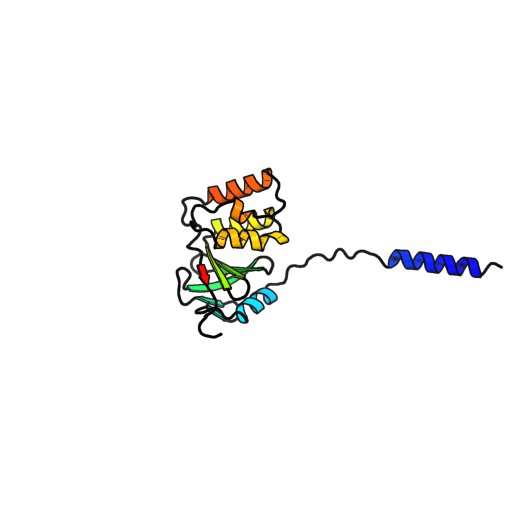 1
ATOM 695 C C . GLY A 1 91 ? -2.108 -14.450 -5.141 1.00 83.62 91 GLY A C 1
ATOM 696 O O . GLY A 1 91 ? -0.935 -14.105 -5.018 1.00 83.62 91 GLY A O 1
ATOM 697 N N . ASP A 1 92 ? -2.686 -14.657 -6.322 1.00 87.12 92 ASP A N 1
ATOM 698 C CA . ASP A 1 92 ? -1.974 -14.557 -7.601 1.00 87.12 92 ASP A CA 1
ATOM 699 C C . ASP A 1 92 ? -1.852 -13.117 -8.122 1.00 87.12 92 ASP A C 1
ATOM 701 O O . ASP A 1 92 ? -1.282 -12.889 -9.186 1.00 87.12 92 ASP A O 1
ATOM 705 N N . SER A 1 93 ? -2.398 -12.135 -7.399 1.00 91.75 93 SER A N 1
ATOM 706 C CA . SER A 1 93 ? -2.357 -10.720 -7.775 1.00 91.75 93 SER A CA 1
ATOM 707 C C . SER A 1 93 ? -1.434 -9.903 -6.875 1.00 91.75 93 SER A C 1
ATOM 709 O O . SER A 1 93 ? -1.178 -10.281 -5.730 1.00 91.75 93 SER A O 1
ATOM 711 N N . LEU A 1 94 ? -0.939 -8.784 -7.397 1.00 94.31 94 LEU A N 1
ATOM 712 C CA . LEU A 1 94 ? -0.147 -7.809 -6.653 1.00 94.31 94 LEU A CA 1
ATOM 713 C C . LEU A 1 94 ? -0.856 -6.461 -6.688 1.00 94.31 94 LEU A C 1
ATOM 715 O O . LEU A 1 94 ? -0.998 -5.865 -7.755 1.00 94.31 94 LEU A O 1
ATOM 719 N N . GLY A 1 95 ? -1.299 -5.997 -5.525 1.00 95.31 95 GLY A N 1
ATOM 720 C CA . GLY A 1 95 ? -1.769 -4.631 -5.351 1.00 95.31 95 GLY A CA 1
ATOM 721 C C . GLY A 1 95 ? -0.586 -3.684 -5.210 1.00 95.31 95 GLY A C 1
ATOM 722 O O . GLY A 1 95 ? 0.345 -3.983 -4.458 1.00 95.31 95 GLY A O 1
ATOM 723 N N . THR A 1 96 ? -0.612 -2.561 -5.916 1.00 95.44 96 THR A N 1
ATOM 724 C CA . THR A 1 96 ? 0.411 -1.521 -5.841 1.00 95.44 96 THR A CA 1
ATOM 725 C C . THR A 1 96 ? -0.229 -0.142 -5.752 1.00 95.44 96 THR A C 1
ATOM 727 O O . THR A 1 96 ? -1.273 0.114 -6.348 1.00 95.44 96 THR A O 1
ATOM 730 N N . VAL A 1 97 ? 0.384 0.749 -4.981 1.00 95.38 97 VAL A N 1
ATOM 731 C CA . VAL A 1 97 ? 0.005 2.165 -4.932 1.00 95.38 97 VAL A CA 1
ATOM 732 C C . VAL A 1 97 ? 1.255 2.985 -4.643 1.00 95.38 97 VAL A C 1
ATOM 734 O O . VAL A 1 97 ? 2.007 2.675 -3.714 1.00 95.38 97 VAL A O 1
ATOM 737 N N . SER A 1 98 ? 1.525 3.986 -5.476 1.00 95.56 98 SER A N 1
ATOM 738 C CA . SER A 1 98 ? 2.588 4.953 -5.209 1.00 95.56 98 SER A CA 1
ATOM 739 C C . SER A 1 98 ? 2.116 5.973 -4.181 1.00 95.56 98 SER A C 1
ATOM 741 O O . SER A 1 98 ? 0.934 6.306 -4.116 1.00 95.56 98 SER A O 1
ATOM 743 N N . MET A 1 99 ? 3.035 6.445 -3.349 1.00 95.50 99 MET A N 1
ATOM 744 C CA . MET A 1 99 ? 2.740 7.387 -2.282 1.00 95.50 99 MET A CA 1
ATOM 745 C C . MET A 1 99 ? 3.905 8.342 -2.054 1.00 95.50 99 MET A C 1
ATOM 747 O O . MET A 1 99 ? 5.067 7.983 -2.260 1.00 95.50 99 MET A O 1
ATOM 751 N N . ASP A 1 100 ? 3.606 9.544 -1.589 1.00 95.56 100 ASP A N 1
ATOM 752 C CA . ASP A 1 100 ? 4.618 10.413 -1.008 1.00 95.56 100 ASP A CA 1
ATOM 753 C C . ASP A 1 100 ? 4.872 10.076 0.471 1.00 95.56 100 ASP A C 1
ATOM 755 O O . ASP A 1 100 ? 4.399 9.073 1.017 1.00 95.56 100 ASP A O 1
ATOM 759 N N . LYS A 1 101 ? 5.692 10.903 1.120 1.00 94.56 101 LYS A N 1
ATOM 760 C CA . LYS A 1 101 ? 6.057 10.713 2.521 1.00 94.56 101 LYS A CA 1
ATOM 761 C C . LYS A 1 101 ? 4.866 10.884 3.472 1.00 94.56 101 LYS A C 1
ATOM 763 O O . LYS A 1 101 ? 4.773 10.125 4.434 1.00 94.56 101 LYS A O 1
ATOM 768 N N . ASP A 1 102 ? 3.979 11.836 3.206 1.00 94.50 102 ASP A N 1
ATOM 769 C CA . ASP A 1 102 ? 2.852 12.137 4.089 1.00 94.50 102 ASP A CA 1
ATOM 770 C C . ASP A 1 102 ? 1.828 10.994 4.032 1.00 94.50 102 ASP A C 1
ATOM 772 O O . ASP A 1 102 ? 1.385 10.494 5.068 1.00 94.50 102 ASP A O 1
ATOM 776 N N . ALA A 1 103 ? 1.545 10.479 2.830 1.00 95.12 103 ALA A N 1
ATOM 777 C CA . ALA A 1 103 ? 0.732 9.279 2.657 1.00 95.12 103 ALA A CA 1
ATOM 778 C C . ALA A 1 103 ? 1.366 8.042 3.314 1.00 95.12 103 ALA A C 1
ATOM 780 O O . ALA A 1 103 ? 0.658 7.265 3.956 1.00 95.12 103 ALA A O 1
ATOM 781 N N . LYS A 1 104 ? 2.691 7.865 3.222 1.00 94.88 104 LYS A N 1
ATOM 782 C CA . LYS A 1 104 ? 3.397 6.776 3.919 1.00 94.88 104 LYS A CA 1
ATOM 783 C C . LYS A 1 104 ? 3.189 6.836 5.436 1.00 94.88 104 LYS A C 1
ATOM 785 O O . LYS A 1 104 ? 2.891 5.816 6.061 1.00 94.88 104 LYS A O 1
ATOM 790 N N . GLU A 1 105 ? 3.363 8.011 6.035 1.00 94.50 105 GLU A N 1
ATOM 791 C CA . GLU A 1 105 ? 3.186 8.211 7.478 1.00 94.50 105 GLU A CA 1
ATOM 792 C C . GLU A 1 105 ? 1.733 7.958 7.902 1.00 94.50 105 GLU A C 1
ATOM 794 O O . GLU A 1 105 ? 1.491 7.249 8.883 1.00 94.50 105 GLU A O 1
ATOM 799 N N . ALA A 1 106 ? 0.774 8.430 7.107 1.00 94.81 106 ALA A N 1
ATOM 800 C CA . ALA A 1 106 ? -0.645 8.180 7.318 1.00 94.81 106 ALA A CA 1
ATOM 801 C C . ALA A 1 106 ? -1.013 6.691 7.247 1.00 94.81 106 ALA A C 1
ATOM 803 O O . ALA A 1 106 ? -1.747 6.207 8.105 1.00 94.81 106 ALA A O 1
ATOM 804 N N . VAL A 1 107 ? -0.485 5.938 6.274 1.00 94.25 107 VAL A N 1
ATOM 805 C CA . VAL A 1 107 ? -0.705 4.483 6.190 1.00 94.25 107 VAL A CA 1
ATOM 806 C C . VAL A 1 107 ? -0.216 3.782 7.457 1.00 94.25 107 VAL A C 1
ATOM 808 O O . VAL A 1 107 ? -0.937 2.955 8.018 1.00 94.25 107 VAL A O 1
ATOM 811 N N . ASN A 1 108 ? 0.972 4.138 7.948 1.00 93.19 108 ASN A N 1
ATOM 812 C CA . ASN A 1 108 ? 1.503 3.576 9.190 1.00 93.19 108 ASN A CA 1
ATOM 813 C C . ASN A 1 108 ? 0.608 3.907 10.394 1.00 93.19 108 ASN A C 1
ATOM 815 O O . ASN A 1 108 ? 0.357 3.043 11.235 1.00 93.19 108 ASN A O 1
ATOM 819 N N . GLU A 1 109 ? 0.095 5.135 10.481 1.00 95.56 109 GLU A N 1
ATOM 820 C CA . GLU A 1 109 ? -0.831 5.529 11.543 1.00 95.56 109 GLU A CA 1
ATOM 821 C C . GLU A 1 109 ? -2.161 4.768 11.464 1.00 95.56 109 GLU A C 1
ATOM 823 O O . GLU A 1 109 ? -2.616 4.238 12.477 1.00 95.56 109 GLU A O 1
ATOM 828 N N . ILE A 1 110 ? -2.743 4.637 10.270 1.00 95.44 110 ILE A N 1
ATOM 829 C CA . ILE A 1 110 ? -3.977 3.876 10.041 1.00 95.44 110 ILE A CA 1
ATOM 830 C C . ILE A 1 110 ? -3.793 2.421 10.467 1.00 95.44 110 ILE A C 1
ATOM 832 O O . ILE A 1 110 ? -4.625 1.902 11.206 1.00 95.44 110 ILE A O 1
ATOM 836 N N . ILE A 1 111 ? -2.695 1.773 10.064 1.00 93.19 111 ILE A N 1
ATOM 837 C CA . ILE A 1 111 ? -2.378 0.390 10.450 1.00 93.19 111 ILE A CA 1
ATOM 838 C C . ILE A 1 111 ? -2.278 0.244 11.973 1.00 93.19 111 ILE A C 1
ATOM 840 O O . ILE A 1 111 ? -2.811 -0.714 12.535 1.00 93.19 111 ILE A O 1
ATOM 844 N N . ASN A 1 112 ? -1.652 1.209 12.650 1.00 92.81 112 ASN A N 1
ATOM 845 C CA . ASN A 1 112 ? -1.563 1.217 14.110 1.00 92.81 112 ASN A CA 1
ATOM 846 C C . ASN A 1 112 ? -2.932 1.372 14.790 1.00 92.81 112 ASN A C 1
ATOM 848 O O . ASN A 1 112 ? -3.115 0.851 15.887 1.00 92.81 112 ASN A O 1
ATOM 852 N N . ILE A 1 113 ? -3.877 2.078 14.161 1.00 95.12 113 ILE A N 1
ATOM 853 C CA . ILE A 1 113 ? -5.243 2.254 14.673 1.00 95.12 113 ILE A CA 1
ATOM 854 C C . ILE A 1 113 ? -6.086 0.997 14.431 1.00 95.12 113 ILE A C 1
ATOM 856 O O . ILE A 1 113 ? -6.730 0.511 15.355 1.00 95.12 113 ILE A O 1
ATOM 860 N N . VAL A 1 114 ? -6.093 0.455 13.208 1.00 93.69 114 VAL A N 1
ATOM 861 C CA . VAL A 1 114 ? -6.941 -0.706 12.874 1.00 93.69 114 VAL A CA 1
ATOM 862 C C . VAL A 1 114 ? -6.430 -2.015 13.482 1.00 93.69 114 VAL A C 1
ATOM 864 O O . VAL A 1 114 ? -7.189 -2.979 13.576 1.00 93.69 114 VAL A O 1
ATOM 867 N N . GLY A 1 115 ? -5.159 -2.065 13.885 1.00 90.56 115 GLY A N 1
ATOM 868 C CA . GLY A 1 115 ? -4.511 -3.262 14.411 1.00 90.56 115 GLY A CA 1
ATOM 869 C C . GLY A 1 115 ? -3.909 -4.147 13.318 1.00 90.56 115 GLY A C 1
ATOM 870 O O . GLY A 1 115 ? -4.347 -4.165 12.161 1.00 90.56 115 GLY A O 1
ATOM 871 N N . SER A 1 116 ? -2.880 -4.910 13.689 1.00 87.50 116 SER A N 1
ATOM 872 C CA . SER A 1 116 ? -2.091 -5.719 12.754 1.00 87.50 116 SER A CA 1
ATOM 873 C C . SER A 1 116 ? -2.915 -6.796 12.049 1.00 87.50 116 SER A C 1
ATOM 875 O O . SER A 1 116 ? -2.684 -7.089 10.874 1.00 87.50 116 SER A O 1
ATOM 877 N N . GLU A 1 117 ? -3.928 -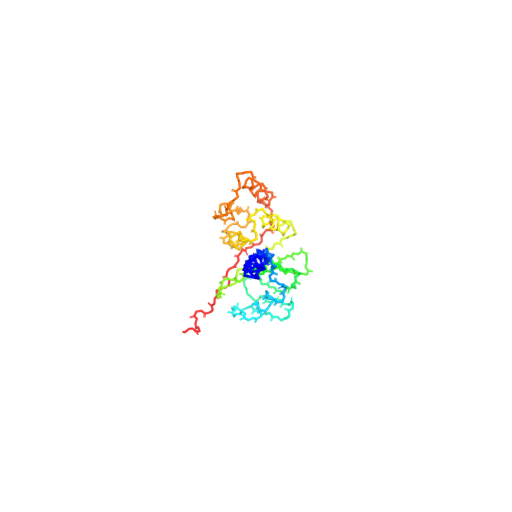7.338 12.720 1.00 86.94 117 GLU A N 1
ATOM 878 C CA . GLU A 1 117 ? -4.863 -8.317 12.172 1.00 86.94 117 GLU A CA 1
ATOM 879 C C . GLU A 1 117 ? -5.760 -7.753 11.058 1.00 86.94 117 GLU A C 1
ATOM 881 O O . GLU A 1 117 ? -6.214 -8.511 10.199 1.00 86.94 117 GLU A O 1
ATOM 886 N N . ASN A 1 118 ? -5.978 -6.433 11.035 1.00 91.88 118 ASN A N 1
ATOM 887 C CA . ASN A 1 118 ? -6.826 -5.749 10.054 1.00 91.88 118 ASN A CA 1
ATOM 888 C C . ASN A 1 118 ? -6.020 -4.977 8.998 1.00 91.88 118 ASN A C 1
ATOM 890 O O . ASN A 1 118 ? -6.600 -4.485 8.028 1.00 91.88 118 ASN A O 1
ATOM 894 N N . ALA A 1 119 ? -4.691 -4.915 9.129 1.00 90.56 119 ALA A N 1
ATOM 895 C CA . ALA A 1 119 ? -3.813 -4.156 8.240 1.00 90.56 119 ALA A CA 1
ATOM 896 C C . ALA A 1 119 ? -3.981 -4.534 6.757 1.00 90.56 119 ALA A C 1
ATOM 898 O O . ALA A 1 119 ? -3.961 -3.667 5.887 1.00 90.56 119 ALA A O 1
ATOM 899 N N . LEU A 1 120 ? -4.211 -5.818 6.449 1.00 90.12 120 LEU A N 1
ATOM 900 C CA . LEU A 1 120 ? -4.444 -6.264 5.071 1.00 90.12 120 LEU A CA 1
ATOM 901 C C . LEU A 1 120 ? -5.762 -5.714 4.512 1.00 90.12 120 LEU A C 1
ATOM 903 O O . LEU A 1 120 ? -5.824 -5.344 3.343 1.00 90.12 120 LEU A O 1
ATOM 907 N N . GLY A 1 121 ? -6.805 -5.657 5.342 1.00 91.44 121 GLY A N 1
ATOM 908 C CA . GLY A 1 121 ? -8.084 -5.049 4.982 1.00 91.44 121 GLY A CA 1
ATOM 909 C C . GLY A 1 121 ? -7.920 -3.562 4.689 1.00 91.44 121 GLY A C 1
ATOM 910 O O . GLY A 1 121 ? -8.305 -3.118 3.611 1.00 91.44 121 GLY A O 1
ATOM 911 N N . ALA A 1 122 ? -7.246 -2.838 5.585 1.00 93.25 122 ALA A N 1
ATOM 912 C CA . ALA A 1 122 ? -6.979 -1.412 5.422 1.00 93.25 122 ALA A CA 1
ATOM 913 C C . ALA A 1 122 ? -6.178 -1.102 4.156 1.00 93.25 122 ALA A C 1
ATOM 915 O O . ALA A 1 122 ? -6.582 -0.258 3.355 1.00 93.25 122 ALA A O 1
ATOM 916 N N . MET A 1 123 ? -5.093 -1.841 3.913 1.00 93.06 123 MET A N 1
ATOM 917 C CA . MET A 1 123 ? -4.301 -1.667 2.698 1.00 93.06 123 MET A CA 1
ATOM 918 C C . MET A 1 123 ? -5.093 -1.983 1.429 1.00 93.06 123 MET A C 1
ATOM 920 O O . MET A 1 123 ? -4.957 -1.278 0.433 1.00 93.06 123 MET A O 1
ATOM 924 N N . ASN A 1 124 ? -5.941 -3.014 1.454 1.00 91.25 124 ASN A N 1
ATOM 925 C CA . ASN A 1 124 ? -6.821 -3.315 0.328 1.00 91.25 124 ASN A CA 1
ATOM 926 C C . ASN A 1 124 ? -7.860 -2.212 0.104 1.00 91.25 124 ASN A C 1
ATOM 928 O O . ASN A 1 124 ? -8.148 -1.911 -1.050 1.00 91.25 124 ASN A O 1
ATOM 932 N N . GLY A 1 125 ? -8.385 -1.590 1.162 1.00 91.81 125 GLY A N 1
ATOM 933 C CA . GLY A 1 125 ? -9.269 -0.427 1.059 1.00 91.81 125 GLY A CA 1
ATOM 934 C C . GLY A 1 125 ? -8.611 0.741 0.324 1.00 91.81 125 GLY A C 1
ATOM 935 O O . GLY A 1 125 ? -9.215 1.323 -0.574 1.00 91.81 125 GLY A O 1
ATOM 936 N N . ILE A 1 126 ? -7.338 1.013 0.630 1.00 92.31 126 ILE A N 1
ATOM 937 C CA . ILE A 1 126 ? -6.533 2.033 -0.061 1.00 92.31 126 ILE A CA 1
ATOM 938 C C . ILE A 1 126 ? -6.281 1.630 -1.523 1.00 92.31 126 ILE A C 1
ATOM 940 O O . ILE A 1 126 ? -6.576 2.393 -2.440 1.00 92.31 126 ILE A O 1
ATOM 944 N N . ILE A 1 127 ? -5.781 0.413 -1.760 1.00 90.50 127 ILE A N 1
ATOM 945 C CA . ILE A 1 127 ? -5.399 -0.077 -3.098 1.00 90.50 127 ILE A CA 1
ATOM 946 C C . ILE A 1 127 ? -6.610 -0.247 -4.028 1.00 90.50 127 ILE A C 1
ATOM 948 O O . ILE A 1 127 ? -6.479 -0.202 -5.246 1.00 90.50 127 ILE A O 1
ATOM 952 N N . GLN A 1 128 ? -7.804 -0.472 -3.490 1.00 88.12 128 GLN A N 1
ATOM 953 C CA . GLN A 1 128 ? -9.022 -0.605 -4.292 1.00 88.12 128 GLN A CA 1
ATOM 954 C C . GLN A 1 128 ? -9.789 0.713 -4.424 1.00 88.12 128 GLN A C 1
ATOM 956 O O . GLN A 1 128 ? -10.848 0.733 -5.063 1.00 88.12 128 GLN A O 1
ATOM 961 N N . SER A 1 129 ? -9.271 1.809 -3.857 1.00 86.88 129 SER A N 1
ATOM 962 C CA . SER A 1 129 ? -9.885 3.120 -4.024 1.00 86.88 129 SER A CA 1
ATOM 963 C C . SER A 1 129 ? -9.892 3.516 -5.499 1.00 86.88 129 SER A C 1
ATOM 965 O O . SER A 1 129 ? -8.881 3.450 -6.196 1.00 86.88 129 SER A O 1
ATOM 967 N N . LYS A 1 130 ? -11.061 3.942 -5.983 1.00 80.81 130 LYS A N 1
ATOM 968 C CA . LYS A 1 130 ? -11.228 4.438 -7.357 1.00 80.81 130 LYS A CA 1
ATOM 969 C C . LYS A 1 130 ? -10.681 5.849 -7.533 1.00 80.81 130 LYS A C 1
ATOM 971 O O . LYS A 1 130 ? -10.369 6.230 -8.657 1.00 80.81 130 LYS A O 1
ATOM 976 N N . ASP A 1 131 ? -10.637 6.613 -6.445 1.00 87.31 131 ASP A N 1
ATOM 977 C CA . ASP A 1 131 ? -10.103 7.966 -6.410 1.00 87.31 131 ASP A CA 1
ATOM 978 C C . ASP A 1 131 ? -9.011 8.034 -5.332 1.00 87.31 131 ASP A C 1
ATOM 980 O O . ASP A 1 131 ? -9.322 7.970 -4.138 1.00 87.31 131 ASP A O 1
ATOM 984 N N . PRO A 1 132 ? -7.729 8.137 -5.718 1.00 84.62 132 PRO A N 1
ATOM 985 C CA . PRO A 1 132 ? -6.637 8.240 -4.755 1.00 84.62 132 PRO A CA 1
ATOM 986 C C . PRO A 1 132 ? -6.682 9.535 -3.928 1.00 84.62 132 PRO A C 1
ATOM 988 O O . PRO A 1 132 ? -6.052 9.598 -2.878 1.00 84.62 132 PRO A O 1
ATOM 991 N N . ASN A 1 133 ? -7.449 10.546 -4.353 1.00 87.44 133 ASN A N 1
ATOM 992 C CA . ASN A 1 133 ? -7.599 11.817 -3.634 1.00 87.44 133 ASN A CA 1
ATOM 993 C C . ASN A 1 133 ? -8.828 11.853 -2.716 1.00 87.44 133 ASN A C 1
ATOM 995 O O . ASN A 1 133 ? -9.115 12.900 -2.135 1.00 87.44 133 ASN A O 1
ATOM 999 N N . ASN A 1 134 ? -9.594 10.761 -2.660 1.00 89.00 134 ASN A N 1
ATOM 1000 C CA . ASN A 1 134 ? -10.792 10.642 -1.841 1.00 89.00 134 ASN A CA 1
ATOM 1001 C C . ASN A 1 134 ? -11.011 9.177 -1.442 1.00 89.00 134 ASN A C 1
ATOM 1003 O O . ASN A 1 134 ? -11.905 8.492 -1.949 1.00 89.00 134 ASN A O 1
ATOM 1007 N N . ILE A 1 135 ? -10.141 8.687 -0.561 1.00 90.56 135 ILE A N 1
ATOM 1008 C CA . ILE A 1 135 ? -10.191 7.313 -0.062 1.00 90.56 135 ILE A CA 1
ATOM 1009 C C . ILE A 1 135 ? -11.362 7.175 0.914 1.00 90.56 135 ILE A C 1
ATOM 1011 O O . ILE A 1 135 ? -11.483 7.927 1.880 1.00 90.56 135 ILE A O 1
ATOM 1015 N N . ASP A 1 136 ? -12.210 6.180 0.667 1.00 91.38 136 ASP A N 1
ATOM 1016 C CA . ASP A 1 136 ? -13.355 5.872 1.517 1.00 91.38 136 ASP A CA 1
ATOM 1017 C C . ASP A 1 136 ? -12.900 5.245 2.844 1.00 91.38 136 ASP A C 1
ATOM 1019 O O . ASP A 1 136 ? -12.333 4.147 2.871 1.00 91.38 136 ASP A O 1
ATOM 1023 N N . VAL A 1 137 ? -13.181 5.931 3.955 1.00 93.50 137 VAL A N 1
ATOM 1024 C CA . VAL A 1 137 ? -12.874 5.444 5.304 1.00 93.50 137 VAL A CA 1
ATOM 1025 C C . VAL A 1 137 ? -13.537 4.096 5.592 1.00 93.50 137 VAL A C 1
ATOM 1027 O O . VAL A 1 137 ? -12.920 3.258 6.246 1.00 93.50 137 VAL A O 1
ATOM 1030 N N . ASP A 1 138 ? -14.735 3.828 5.062 1.00 93.69 138 ASP A N 1
ATOM 1031 C CA . ASP A 1 138 ? -15.422 2.551 5.280 1.00 93.69 138 ASP A CA 1
ATOM 1032 C C . ASP A 1 138 ? -14.713 1.398 4.562 1.00 93.69 138 ASP A C 1
ATOM 1034 O O . ASP A 1 138 ? -14.683 0.275 5.070 1.00 93.69 138 ASP A O 1
ATOM 1038 N N . ALA A 1 139 ? -14.074 1.666 3.420 1.00 92.94 139 ALA A N 1
ATOM 1039 C CA . ALA A 1 139 ? -13.263 0.673 2.721 1.00 92.94 139 ALA A CA 1
ATOM 1040 C C . ALA A 1 139 ? -11.971 0.344 3.487 1.00 92.94 139 ALA A C 1
ATOM 1042 O O . ALA A 1 139 ? -11.530 -0.806 3.479 1.00 92.94 139 ALA A O 1
ATOM 1043 N N . VAL A 1 140 ? -11.376 1.339 4.153 1.00 93.88 140 VAL A N 1
ATOM 1044 C CA . VAL A 1 140 ? -10.148 1.183 4.952 1.00 93.88 140 VAL A CA 1
ATOM 1045 C C . VAL A 1 140 ? -10.436 0.504 6.293 1.00 93.88 140 VAL A C 1
ATOM 1047 O O . VAL A 1 140 ? -9.724 -0.411 6.700 1.00 93.88 140 VAL A O 1
ATOM 1050 N N . VAL A 1 141 ? -11.497 0.918 6.981 1.00 94.00 141 VAL A N 1
ATOM 1051 C CA . VAL A 1 141 ? -11.904 0.334 8.263 1.00 94.00 141 VAL A CA 1
ATOM 1052 C C . VAL A 1 141 ? -12.460 -1.076 8.062 1.00 94.00 141 VAL A C 1
ATOM 1054 O O . VAL A 1 141 ? -12.135 -1.987 8.829 1.00 94.00 141 VAL A O 1
ATOM 1057 N N . GLY A 1 142 ? -13.269 -1.289 7.023 1.00 90.12 142 GLY A N 1
ATOM 1058 C CA . GLY A 1 142 ? -13.875 -2.581 6.721 1.00 90.12 142 GLY A CA 1
ATOM 1059 C C . GLY A 1 142 ? -14.616 -3.170 7.927 1.00 90.12 142 GLY A C 1
ATOM 1060 O O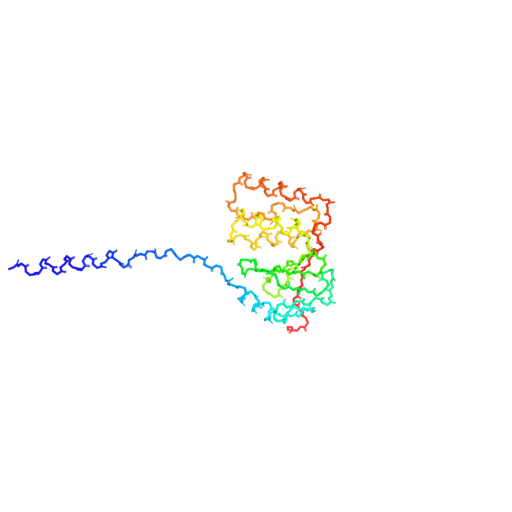 . GLY A 1 142 ? -15.493 -2.538 8.503 1.00 90.12 142 GLY A O 1
ATOM 1061 N N . ASN A 1 143 ? -14.244 -4.394 8.317 1.00 83.50 143 ASN A N 1
ATOM 1062 C CA . ASN A 1 143 ? -14.819 -5.098 9.473 1.00 83.50 143 ASN A CA 1
ATOM 1063 C C . ASN A 1 143 ? -13.943 -5.006 10.738 1.00 83.50 143 ASN A C 1
ATOM 1065 O O . ASN A 1 143 ? -14.079 -5.845 11.631 1.00 83.50 143 ASN A O 1
ATOM 1069 N N . SER A 1 144 ? -12.996 -4.066 10.799 1.00 86.50 144 SER A N 1
ATOM 1070 C CA . SER A 1 144 ? -12.167 -3.891 11.995 1.00 86.50 144 SER A CA 1
ATOM 1071 C C . S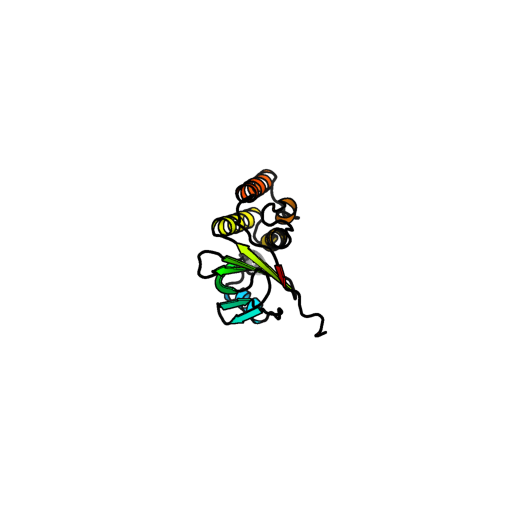ER A 1 144 ? -13.015 -3.420 13.183 1.00 86.50 144 SER A C 1
ATOM 1073 O O . SER A 1 144 ? -13.966 -2.656 13.030 1.00 86.50 144 SER A O 1
ATOM 1075 N N . ASN A 1 145 ? -12.677 -3.885 14.389 1.00 86.50 145 ASN A N 1
ATOM 1076 C CA . ASN A 1 145 ? -13.375 -3.513 15.626 1.00 86.50 145 ASN A CA 1
ATOM 1077 C C . ASN A 1 145 ? -12.865 -2.170 16.183 1.00 86.50 145 ASN A C 1
ATOM 1079 O O . ASN A 1 145 ? -12.551 -2.079 17.370 1.00 86.50 145 ASN A O 1
ATOM 1083 N N . VAL A 1 146 ? -12.736 -1.151 15.331 1.00 92.69 146 VAL A N 1
ATOM 1084 C CA . VAL A 1 146 ? -12.344 0.196 15.766 1.00 92.69 146 VAL A CA 1
ATOM 1085 C C . VAL A 1 146 ? -13.506 0.893 16.471 1.00 92.69 146 VAL A C 1
ATOM 1087 O O . VAL A 1 146 ? -14.677 0.686 16.151 1.00 92.69 146 VAL A O 1
ATOM 1090 N N . THR A 1 147 ? -13.180 1.727 17.447 1.00 95.44 147 THR A N 1
ATOM 1091 C CA . THR A 1 147 ? -14.130 2.633 18.104 1.00 95.44 147 THR A CA 1
ATOM 1092 C C . THR A 1 147 ? -14.556 3.770 17.171 1.00 95.44 147 THR A C 1
ATOM 1094 O O . THR A 1 147 ? -13.911 4.043 16.158 1.00 95.44 147 THR A O 1
ATOM 1097 N N . GLU A 1 148 ? -15.629 4.484 17.521 1.00 94.62 148 GLU A N 1
ATOM 1098 C CA . GLU A 1 148 ? -16.061 5.674 16.771 1.00 94.62 148 GLU A CA 1
ATOM 1099 C C . GLU A 1 148 ? -14.988 6.773 16.786 1.00 94.62 148 GLU A C 1
ATOM 1101 O O . GLU A 1 148 ? -14.773 7.460 15.786 1.00 94.62 148 GLU A O 1
ATOM 1106 N N . GLU A 1 149 ? -14.267 6.923 17.899 1.00 95.81 149 GLU A N 1
ATOM 1107 C CA . GLU A 1 149 ? -13.153 7.861 18.022 1.00 95.81 149 GLU A CA 1
ATOM 1108 C C . GLU A 1 149 ? -11.980 7.489 17.105 1.00 95.81 149 GLU A C 1
ATOM 1110 O O . GLU A 1 149 ? -11.400 8.360 16.454 1.00 95.81 149 GLU A O 1
ATOM 1115 N N . GLU A 1 150 ? -11.640 6.203 17.022 1.00 96.88 150 GLU A N 1
ATOM 1116 C CA . GLU A 1 150 ? -10.603 5.687 16.121 1.00 96.88 150 GLU A CA 1
ATOM 1117 C C . GLU A 1 150 ? -11.014 5.813 14.655 1.00 96.88 150 GLU A C 1
ATOM 1119 O O . GLU A 1 150 ? -10.215 6.271 13.837 1.00 96.88 150 GLU A O 1
ATOM 1124 N N . ARG A 1 151 ? -12.273 5.497 14.325 1.00 96.44 151 ARG A N 1
ATOM 1125 C CA . ARG A 1 151 ? -12.829 5.703 12.982 1.00 96.44 151 ARG A CA 1
ATOM 1126 C C . ARG A 1 151 ? -12.729 7.168 12.573 1.00 96.44 151 ARG A C 1
ATOM 1128 O O . ARG A 1 151 ? -12.260 7.464 11.476 1.00 96.44 151 ARG A O 1
ATOM 1135 N N . LYS A 1 152 ? -13.114 8.086 13.462 1.00 96.56 152 LYS A N 1
ATOM 1136 C CA . LYS A 1 152 ? -13.000 9.526 13.211 1.00 96.56 152 LYS A CA 1
ATOM 1137 C C . LYS A 1 152 ? -11.548 9.955 13.008 1.00 96.56 152 LYS A C 1
ATOM 1139 O O . LYS A 1 152 ? -11.272 10.758 12.128 1.00 96.56 152 LYS A O 1
ATOM 1144 N N . ARG A 1 153 ? -10.608 9.399 13.775 1.00 97.12 153 ARG A N 1
ATOM 1145 C CA . ARG A 1 153 ? -9.181 9.678 13.580 1.00 97.12 153 ARG A CA 1
ATOM 1146 C C . ARG A 1 153 ? -8.693 9.217 12.205 1.00 97.12 153 ARG A C 1
ATOM 1148 O O . ARG A 1 153 ? -7.948 9.950 11.569 1.00 97.12 153 ARG A O 1
ATOM 1155 N N . ILE A 1 154 ? -9.127 8.049 11.728 1.00 96.44 154 ILE A N 1
ATOM 1156 C CA . ILE A 1 154 ? -8.818 7.581 10.366 1.00 96.44 154 ILE A CA 1
ATOM 1157 C C . ILE A 1 154 ? -9.415 8.534 9.320 1.00 96.44 154 ILE A C 1
ATOM 1159 O O . ILE A 1 154 ? -8.735 8.885 8.360 1.00 96.44 154 ILE A O 1
ATOM 1163 N N . GLU A 1 155 ? -10.651 8.995 9.515 1.00 95.50 155 GLU A N 1
ATOM 1164 C CA . GLU A 1 155 ? -11.295 9.980 8.636 1.00 95.50 155 GLU A CA 1
ATOM 1165 C C . GLU A 1 155 ? -10.529 11.316 8.601 1.00 95.50 155 GLU A C 1
ATOM 1167 O O . GLU A 1 155 ? -10.288 11.867 7.526 1.00 95.50 155 GLU A O 1
ATOM 1172 N N . ASP A 1 156 ? -10.069 11.805 9.754 1.00 96.12 156 ASP A N 1
ATOM 1173 C CA . ASP A 1 156 ? -9.250 13.016 9.859 1.00 96.12 156 ASP A CA 1
ATOM 1174 C C . ASP A 1 156 ? -7.892 12.841 9.144 1.00 96.12 156 ASP A C 1
ATOM 1176 O O . ASP A 1 156 ? -7.457 13.738 8.422 1.00 96.12 156 ASP A O 1
ATOM 1180 N N . ILE A 1 157 ? -7.248 11.672 9.272 1.00 95.75 157 ILE A N 1
ATOM 1181 C CA . ILE A 1 157 ? -5.999 11.345 8.559 1.00 95.75 157 ILE A CA 1
ATOM 1182 C C . ILE A 1 157 ? -6.222 11.358 7.044 1.00 95.75 157 ILE A C 1
ATOM 1184 O O . ILE A 1 157 ? -5.501 12.043 6.321 1.00 95.75 157 ILE A O 1
ATOM 1188 N N . LEU A 1 158 ? -7.224 10.620 6.555 1.00 93.56 158 LEU A N 1
ATOM 1189 C CA . LEU A 1 158 ? -7.506 10.516 5.121 1.00 93.56 158 LEU A CA 1
ATOM 1190 C C . LEU A 1 158 ? -7.925 11.869 4.537 1.00 93.56 158 LEU A C 1
ATOM 1192 O O . LEU A 1 158 ? -7.435 12.261 3.482 1.00 93.56 158 LEU A O 1
ATOM 1196 N N . SER A 1 159 ? -8.764 12.629 5.244 1.00 91.69 159 SER A N 1
ATOM 1197 C CA . SER A 1 159 ? -9.174 13.966 4.805 1.00 91.69 159 SER A CA 1
ATOM 1198 C C . SER A 1 159 ? -8.021 14.970 4.774 1.00 91.69 159 SER A C 1
ATOM 1200 O O . SER A 1 159 ? -8.010 15.840 3.904 1.00 91.69 159 SER A O 1
ATOM 1202 N N . GLY A 1 160 ? -7.023 14.819 5.651 1.00 91.06 160 GLY A N 1
ATOM 1203 C CA . GLY A 1 160 ? -5.782 15.595 5.619 1.00 91.06 160 GLY A CA 1
ATOM 1204 C C . GLY A 1 160 ? -4.940 15.371 4.359 1.00 91.06 160 GLY A C 1
ATOM 1205 O O . GLY A 1 160 ? -4.156 16.247 3.999 1.00 91.06 160 GLY A O 1
ATOM 1206 N N . LEU A 1 161 ? -5.135 14.244 3.669 1.00 88.81 161 LEU A N 1
ATOM 1207 C CA . LEU A 1 161 ? -4.481 13.909 2.399 1.00 88.81 161 LEU A CA 1
ATOM 1208 C C . LEU A 1 161 ? -5.354 14.224 1.176 1.00 88.81 161 LEU A C 1
ATOM 1210 O O . LEU A 1 161 ? -4.886 14.155 0.039 1.00 88.81 161 LEU A O 1
ATOM 1214 N N . ASN A 1 162 ? -6.630 14.561 1.366 1.00 79.56 162 ASN A N 1
ATOM 1215 C CA . ASN A 1 162 ? -7.525 14.808 0.243 1.00 79.56 162 ASN A CA 1
ATOM 1216 C C . ASN A 1 162 ? -7.107 16.072 -0.525 1.00 79.56 162 ASN A C 1
ATOM 1218 O O . ASN A 1 162 ? -6.884 17.142 0.041 1.00 79.56 162 ASN A O 1
ATOM 1222 N N . GLY A 1 163 ? -7.057 15.961 -1.853 1.00 70.44 163 GLY A N 1
ATOM 1223 C CA . GLY A 1 163 ? -6.748 17.073 -2.758 1.00 70.44 163 GLY A CA 1
ATOM 1224 C C . GLY A 1 163 ? -5.257 17.345 -2.992 1.00 70.44 163 GLY A C 1
ATOM 1225 O O . GLY A 1 163 ? -4.939 18.176 -3.845 1.00 70.44 163 GLY A O 1
ATOM 1226 N N . GLY A 1 164 ? -4.353 16.647 -2.301 1.00 69.81 164 GLY A N 1
ATOM 1227 C CA . GLY A 1 164 ? -2.940 16.569 -2.676 1.00 69.81 164 GLY A CA 1
ATOM 1228 C C . GLY A 1 164 ? -2.658 15.305 -3.490 1.00 69.81 164 GLY A C 1
ATOM 1229 O O . GLY A 1 164 ? -3.328 14.293 -3.322 1.00 69.81 164 GLY A O 1
ATOM 1230 N N . SER A 1 165 ? -1.649 15.335 -4.365 1.00 83.75 165 SER A N 1
ATOM 1231 C CA . SER A 1 165 ? -1.171 14.157 -5.114 1.00 83.75 165 SER A CA 1
ATOM 1232 C C . SER A 1 165 ? -0.365 13.194 -4.225 1.00 83.75 165 SER A C 1
ATOM 1234 O O . SER A 1 165 ? 0.732 12.782 -4.595 1.00 83.75 165 SER A O 1
ATOM 1236 N N . HIS A 1 166 ? -0.898 12.884 -3.040 1.00 93.50 166 HIS A N 1
ATOM 1237 C CA . HIS A 1 166 ? -0.246 12.080 -2.007 1.00 93.50 166 HIS A CA 1
ATOM 1238 C C . HIS A 1 166 ? -0.247 10.592 -2.352 1.00 93.50 166 HIS A C 1
ATOM 1240 O O . HIS A 1 166 ? 0.745 9.909 -2.115 1.00 93.50 166 HIS A O 1
ATOM 1246 N N . PHE A 1 167 ? -1.336 10.103 -2.953 1.00 93.00 167 PHE A N 1
ATOM 1247 C CA . PHE A 1 167 ? -1.422 8.768 -3.535 1.00 93.00 167 PHE A CA 1
ATOM 1248 C C . PHE A 1 167 ? -1.442 8.867 -5.062 1.00 93.00 167 PHE A C 1
ATOM 1250 O O . PHE A 1 167 ? -2.176 9.672 -5.641 1.00 93.00 167 PHE A O 1
ATOM 1257 N N . GLY A 1 168 ? -0.648 8.030 -5.722 1.00 91.75 168 GLY A N 1
ATOM 1258 C CA . GLY A 1 168 ? -0.795 7.771 -7.149 1.00 91.75 168 GLY A CA 1
ATOM 1259 C C . GLY A 1 168 ? -1.934 6.792 -7.428 1.00 91.75 168 GLY A C 1
ATOM 1260 O O . GLY A 1 168 ? -2.603 6.307 -6.515 1.00 91.75 168 GLY A O 1
ATOM 1261 N N . ASN A 1 169 ? -2.151 6.483 -8.706 1.00 90.25 169 ASN A N 1
ATOM 1262 C CA . ASN A 1 169 ? -3.201 5.550 -9.101 1.00 90.25 169 ASN A CA 1
ATOM 1263 C C . ASN A 1 169 ? -2.915 4.148 -8.540 1.00 90.25 169 ASN A C 1
ATOM 1265 O O . ASN A 1 169 ? -1.844 3.583 -8.804 1.00 90.25 169 ASN A O 1
ATOM 1269 N N . PRO A 1 170 ? -3.861 3.559 -7.792 1.00 91.75 170 PRO A N 1
ATOM 1270 C CA . PRO A 1 170 ? -3.732 2.178 -7.380 1.00 91.75 170 PRO A CA 1
ATOM 1271 C C . PRO A 1 170 ? -3.846 1.228 -8.573 1.00 91.75 170 PRO A C 1
ATOM 1273 O O . PRO A 1 170 ? -4.703 1.394 -9.444 1.00 91.75 170 PRO A O 1
ATOM 1276 N N . GLU A 1 171 ? -3.018 0.189 -8.591 1.00 92.25 171 GLU A N 1
ATOM 1277 C CA . GLU A 1 171 ? -3.049 -0.847 -9.616 1.00 92.25 171 GLU A CA 1
ATOM 1278 C C . GLU A 1 171 ? -3.115 -2.240 -8.994 1.00 92.25 171 GLU A C 1
ATOM 1280 O O . GLU A 1 171 ? -2.489 -2.534 -7.979 1.00 92.25 171 GLU A O 1
ATOM 1285 N N . VAL A 1 172 ? -3.862 -3.136 -9.640 1.00 93.44 172 VAL A N 1
ATOM 1286 C CA . VAL A 1 172 ? -3.877 -4.561 -9.296 1.00 93.44 172 VAL A CA 1
ATOM 1287 C C . VAL A 1 172 ? -3.340 -5.343 -10.483 1.00 93.44 172 VAL A C 1
ATOM 1289 O O . VAL A 1 172 ? -4.034 -5.539 -11.485 1.00 93.44 172 VAL A O 1
ATOM 1292 N N . ILE A 1 173 ? -2.104 -5.818 -10.358 1.00 93.19 173 ILE A N 1
ATOM 1293 C CA . ILE A 1 173 ? -1.442 -6.649 -11.360 1.00 93.19 173 ILE A CA 1
ATOM 1294 C C . ILE A 1 173 ? -1.970 -8.073 -11.199 1.00 93.19 173 ILE A C 1
ATOM 1296 O O . ILE A 1 173 ? -1.683 -8.758 -10.218 1.00 93.19 173 ILE A O 1
ATOM 1300 N N . LYS A 1 174 ? -2.794 -8.505 -12.152 1.00 89.88 174 LYS A N 1
ATOM 1301 C CA . LYS A 1 174 ? -3.416 -9.835 -12.166 1.00 89.88 174 LYS A CA 1
ATOM 1302 C C . LYS A 1 174 ? -2.505 -10.861 -12.842 1.00 89.88 174 LYS A C 1
ATOM 1304 O O . LYS A 1 174 ? -1.721 -10.479 -13.712 1.00 89.88 174 LYS A O 1
ATOM 1309 N N . PRO A 1 175 ? -2.620 -12.153 -12.489 1.00 82.06 175 PRO A N 1
ATOM 1310 C CA . PRO A 1 175 ? -1.880 -13.200 -13.179 1.00 82.06 175 PRO A CA 1
ATOM 1311 C C . PRO A 1 175 ? -2.273 -13.241 -14.658 1.00 82.06 175 PRO A C 1
ATOM 1313 O O . PRO A 1 175 ? -3.402 -12.914 -15.033 1.00 82.06 175 PRO A O 1
ATOM 1316 N N . ASP A 1 176 ? -1.334 -13.663 -15.499 1.00 69.94 176 ASP A N 1
ATOM 1317 C CA . ASP A 1 176 ? -1.579 -13.850 -16.925 1.00 69.94 176 ASP A CA 1
ATOM 1318 C C . ASP A 1 176 ? -2.543 -15.028 -17.131 1.00 69.94 176 ASP A C 1
ATOM 1320 O O . ASP A 1 176 ? -2.160 -16.195 -17.024 1.00 69.94 176 ASP A O 1
ATOM 1324 N N . SER A 1 177 ? -3.810 -14.725 -17.419 1.00 60.69 177 SER A N 1
ATOM 1325 C CA . SER A 1 177 ? -4.862 -15.723 -17.646 1.00 60.69 177 SER A CA 1
ATOM 1326 C C . SER A 1 177 ? -4.652 -16.557 -18.915 1.00 60.69 177 SER A C 1
ATOM 1328 O O . SER A 1 177 ? -5.414 -17.487 -19.162 1.00 60.69 177 SER A O 1
ATOM 1330 N N . SER A 1 178 ? -3.626 -16.260 -19.721 1.00 55.41 178 SER A N 1
ATOM 1331 C CA . SER A 1 178 ? -3.288 -17.016 -20.932 1.00 55.41 178 SER A CA 1
ATOM 1332 C C . SER A 1 178 ? -2.410 -18.251 -20.686 1.00 55.41 178 SER A C 1
ATOM 1334 O O . SER A 1 178 ? -2.116 -18.986 -21.630 1.00 55.41 178 SER A O 1
ATOM 1336 N N . LYS A 1 179 ? -1.985 -18.493 -19.438 1.00 49.47 179 LYS A N 1
ATOM 1337 C CA . LYS A 1 179 ? -1.087 -19.602 -19.064 1.00 49.47 179 LYS A CA 1
ATOM 1338 C C . LYS A 1 179 ? -1.738 -20.709 -18.219 1.00 49.47 179 LYS A C 1
ATOM 1340 O O . LYS A 1 179 ? -1.004 -21.558 -17.715 1.00 49.47 179 LYS A O 1
ATOM 1345 N N . SER A 1 180 ? -3.067 -20.707 -18.057 1.00 47.91 180 SER A N 1
ATOM 1346 C CA . SER A 1 180 ? -3.816 -21.793 -17.391 1.00 47.91 180 SER A CA 1
ATOM 1347 C C . SER A 1 180 ? -4.253 -22.882 -18.363 1.00 47.91 180 SER A C 1
ATOM 1349 O O . SER A 1 180 ? -4.866 -22.499 -19.387 1.00 47.91 180 SER A O 1
#

Radius of gyration: 22.74 Å; chains: 1; bounding box: 33×63×77 Å